Protein AF-A0A377BUB3-F1 (afdb_monomer)

Solvent-accessible surface area (backbone atoms only — not comparable to full-atom values): 7202 Å² total; per-residue (Å²): 133,78,86,79,81,84,72,63,59,46,79,40,74,62,45,78,81,56,62,57,68,58,43,30,50,52,40,53,54,50,35,52,52,47,53,54,48,36,71,77,32,63,95,71,45,91,69,90,75,74,59,42,28,33,33,33,38,94,88,34,51,88,64,92,54,71,56,58,81,22,50,31,78,44,70,50,53,63,57,51,62,62,56,51,64,73,20,72,93,42,67,78,65,41,53,63,57,53,50,52,50,52,60,57,51,55,89,70,69,79,81,72,75,74,79,81,126

Mean predicted aligned error: 6.38 Å

InterPro domains:
  IPR017853 Glycoside hydrolase superfamily [SSF51445] (7-110)

pLDDT: mean 86.75, std 15.55, range [34.84, 97.62]

Organism: Escherichia coli (NCBI:txid562)

Nearest PDB structures (foldseek):
  8im8-assembly4_D  TM=9.689E-01  e=1.908E-14  Escherichia coli K-12
  1i9c-assembly1_B  TM=3.147E-01  e=8.911E-01  Clostridium cochlearium
  5vhr-assembly1_E  TM=2.516E-01  e=7.936E+00  Homo sapiens

Foldseek 3Di:
DDDPDQALEDEAEQVVVDDLQVLLVVLVVSQVVNVVVCVVCVVPDPDPDTRAYEYEHPPDAQADDCNLVRRHPYYDHPVVVVQVVVCVVPVVSCPVVVVVSVVRCPPVDRPPPPPPD

Radius of gyration: 17.46 Å; Cα contacts (8 Å, |Δi|>4): 115; chains: 1; bounding box: 48×32×50 Å

Structure (mmCIF, N/CA/C/O backbone):
data_AF-A0A377BUB3-F1
#
_entry.id   AF-A0A377BUB3-F1
#
loop_
_atom_site.group_PDB
_atom_site.id
_atom_site.type_symbol
_atom_site.label_atom_id
_atom_site.label_alt_id
_atom_site.label_comp_id
_atom_site.label_asym_id
_atom_site.label_entity_id
_atom_site.label_seq_id
_atom_site.pdbx_PDB_ins_code
_atom_site.Cartn_x
_atom_site.Cartn_y
_atom_site.Cartn_z
_atom_site.occupancy
_atom_site.B_iso_or_equiv
_atom_site.auth_seq_id
_atom_site.auth_comp_id
_atom_site.auth_asym_id
_atom_site.auth_atom_id
_atom_site.pdbx_PDB_model_num
ATOM 1 N N . MET A 1 1 ? -31.848 1.317 7.749 1.00 39.38 1 MET A N 1
ATOM 2 C CA . MET A 1 1 ? -30.386 1.456 7.573 1.00 39.38 1 MET A CA 1
ATOM 3 C C . MET A 1 1 ? -29.920 0.270 6.747 1.00 39.38 1 MET A C 1
ATOM 5 O O . MET A 1 1 ? -30.187 -0.851 7.154 1.00 39.38 1 MET A O 1
ATOM 9 N N . GLY A 1 2 ? -29.372 0.508 5.553 1.00 44.53 2 GLY A N 1
ATOM 10 C CA . GLY A 1 2 ? -28.938 -0.560 4.643 1.00 44.53 2 GLY A CA 1
ATOM 11 C C . GLY A 1 2 ? -27.712 -1.324 5.163 1.00 44.53 2 GLY A C 1
ATOM 12 O O . GLY A 1 2 ? -27.109 -0.899 6.153 1.00 44.53 2 GLY A O 1
ATOM 13 N N . PRO A 1 3 ? -27.339 -2.444 4.520 1.00 51.50 3 PRO A N 1
ATOM 14 C CA . PRO A 1 3 ? -26.149 -3.198 4.893 1.00 51.50 3 PRO A CA 1
ATOM 15 C C . PRO A 1 3 ? -24.916 -2.294 4.774 1.00 51.50 3 PRO A C 1
ATOM 17 O O . PRO A 1 3 ? -24.588 -1.821 3.688 1.00 51.50 3 PRO A O 1
ATOM 20 N N . ARG A 1 4 ? -24.240 -2.024 5.898 1.00 61.41 4 ARG A N 1
ATOM 21 C CA . ARG A 1 4 ? -22.895 -1.440 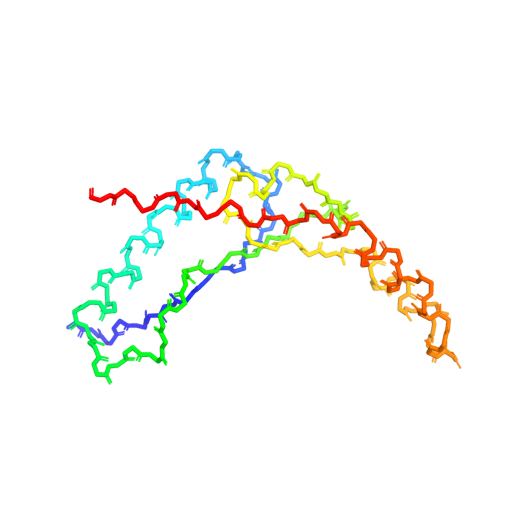5.865 1.00 61.41 4 ARG A CA 1
ATOM 22 C C . ARG A 1 4 ? -21.963 -2.505 5.310 1.00 61.41 4 ARG A C 1
ATOM 24 O O . ARG A 1 4 ? -21.720 -3.514 5.968 1.00 61.41 4 ARG A O 1
ATOM 31 N N . LEU A 1 5 ? -21.492 -2.281 4.091 1.00 61.00 5 LEU A N 1
ATOM 32 C CA . LEU A 1 5 ? -20.358 -3.006 3.545 1.00 61.00 5 LEU A CA 1
ATOM 33 C C . LEU A 1 5 ? -19.137 -2.610 4.378 1.00 61.00 5 LEU A C 1
ATOM 35 O O . LEU A 1 5 ? -18.865 -1.423 4.560 1.00 61.00 5 LEU A O 1
ATOM 39 N N . TRP A 1 6 ? -18.470 -3.604 4.949 1.00 74.88 6 TRP A N 1
ATOM 40 C CA . TRP A 1 6 ? -17.188 -3.425 5.611 1.00 74.88 6 TRP A CA 1
ATOM 41 C C . TRP A 1 6 ? -16.102 -3.509 4.539 1.00 74.88 6 TRP A C 1
ATOM 43 O O . TRP A 1 6 ? -16.210 -4.292 3.595 1.00 74.88 6 TRP A O 1
ATOM 53 N N . ILE A 1 7 ? -15.100 -2.648 4.655 1.00 89.69 7 ILE A N 1
ATOM 54 C CA . ILE A 1 7 ? -13.941 -2.617 3.769 1.00 89.69 7 ILE A CA 1
ATOM 55 C C . ILE A 1 7 ? -12.701 -2.893 4.615 1.00 89.69 7 ILE A C 1
ATOM 57 O O . ILE A 1 7 ? -12.567 -2.347 5.709 1.00 89.69 7 ILE A O 1
ATOM 61 N N . ASP A 1 8 ? -11.801 -3.730 4.111 1.00 92.25 8 ASP A N 1
ATOM 62 C CA . ASP A 1 8 ? -10.549 -4.071 4.803 1.00 92.25 8 ASP A CA 1
ATOM 63 C C . ASP A 1 8 ? -9.404 -3.134 4.467 1.00 92.25 8 ASP A C 1
ATOM 65 O O . ASP A 1 8 ? -8.323 -3.246 5.042 1.00 92.25 8 ASP A O 1
ATOM 69 N N . GLY A 1 9 ? -9.602 -2.248 3.496 1.00 95.50 9 GLY A N 1
ATOM 70 C CA . GLY A 1 9 ? -8.502 -1.459 3.004 1.00 95.50 9 GLY A CA 1
ATOM 71 C C . GLY A 1 9 ? -8.844 -0.399 1.981 1.00 95.50 9 GLY A C 1
ATOM 72 O O . GLY A 1 9 ? -9.952 -0.341 1.444 1.00 95.50 9 GLY A O 1
ATOM 73 N N . PHE A 1 10 ? -7.831 0.412 1.686 1.00 97.19 10 PHE A N 1
ATOM 74 C CA . PHE A 1 10 ? -7.857 1.411 0.627 1.00 97.19 10 PHE A CA 1
ATOM 75 C C . PHE A 1 10 ? -6.751 1.168 -0.394 1.00 97.19 10 PHE A C 1
ATOM 77 O O . PHE A 1 10 ? -5.590 0.954 -0.047 1.00 97.19 10 PHE A O 1
ATOM 84 N N . ARG A 1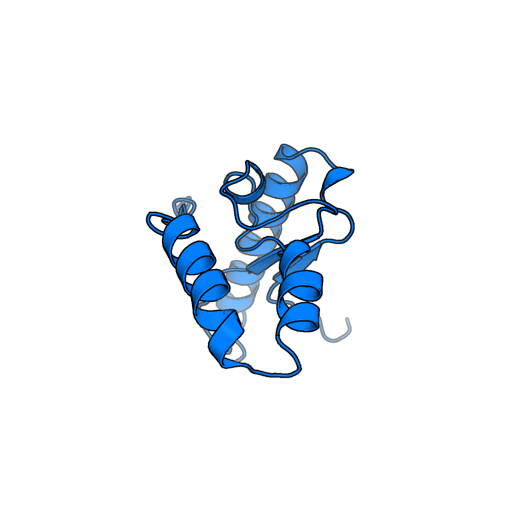 11 ? -7.114 1.307 -1.670 1.00 97.62 11 ARG A N 1
ATOM 85 C CA . ARG A 1 11 ? -6.182 1.707 -2.724 1.00 97.62 11 ARG A CA 1
ATOM 86 C C . ARG A 1 11 ? -6.332 3.211 -2.889 1.00 97.62 11 ARG A C 1
ATOM 88 O O . ARG A 1 11 ? -7.370 3.676 -3.353 1.00 97.62 11 ARG A O 1
ATOM 95 N N . VAL A 1 12 ? -5.314 3.959 -2.493 1.00 97.19 12 VAL A N 1
ATOM 96 C CA . VAL A 1 12 ? -5.299 5.418 -2.559 1.00 97.19 12 VAL A CA 1
ATOM 97 C C . VAL A 1 12 ? -4.834 5.848 -3.940 1.00 97.19 12 VAL A C 1
ATOM 99 O O . VAL A 1 12 ? -3.726 5.521 -4.369 1.00 97.19 12 VAL A O 1
ATOM 102 N N . ASP A 1 13 ? -5.711 6.565 -4.628 1.00 96.25 13 ASP A N 1
ATOM 103 C CA . ASP A 1 13 ? -5.403 7.227 -5.886 1.00 96.25 13 ASP A CA 1
ATOM 104 C C . ASP A 1 13 ? -4.469 8.416 -5.659 1.00 96.25 13 ASP A C 1
ATOM 106 O O . ASP A 1 13 ? -4.622 9.138 -4.674 1.00 96.25 13 ASP A O 1
ATOM 110 N N . THR A 1 14 ? -3.503 8.592 -6.564 1.00 93.31 14 THR A N 1
ATOM 111 C CA . THR A 1 14 ? -2.646 9.783 -6.643 1.00 93.31 14 THR A CA 1
ATOM 112 C C . THR A 1 14 ? -2.139 10.339 -5.292 1.00 93.31 14 THR A C 1
ATOM 114 O O . THR A 1 14 ? -2.126 11.547 -5.045 1.00 93.31 14 THR A O 1
ATOM 117 N N . ALA A 1 15 ? -1.613 9.455 -4.433 1.00 95.06 15 ALA A N 1
ATOM 118 C CA . ALA A 1 15 ? -1.199 9.715 -3.048 1.00 95.06 15 ALA A CA 1
ATOM 119 C C . ALA A 1 15 ? -0.241 10.911 -2.868 1.00 95.06 15 ALA A C 1
ATOM 121 O O . ALA A 1 15 ? -0.196 11.526 -1.804 1.00 95.06 15 ALA A O 1
ATOM 122 N N . LYS A 1 16 ? 0.503 11.268 -3.920 1.00 92.75 16 LYS A N 1
ATOM 123 C CA . LYS A 1 16 ? 1.440 12.401 -3.954 1.00 92.75 16 LYS A CA 1
ATOM 124 C C . LYS A 1 16 ? 0.799 13.787 -3.832 1.00 92.75 16 LYS A C 1
ATOM 126 O O . LYS A 1 16 ? 1.531 14.757 -3.660 1.00 92.75 16 LYS A O 1
ATOM 131 N N . HIS A 1 17 ? -0.521 13.901 -3.977 1.00 94.75 17 HIS A N 1
ATOM 132 C CA . HIS A 1 17 ? -1.237 15.183 -3.949 1.00 94.75 17 HIS A CA 1
ATOM 133 C C . HIS A 1 17 ? -1.852 15.534 -2.592 1.00 94.75 17 HIS A C 1
ATOM 135 O O . HIS A 1 17 ? -2.550 16.537 -2.485 1.00 94.75 17 HIS A O 1
ATOM 141 N N . VAL A 1 18 ? -1.587 14.730 -1.566 1.00 96.25 18 VAL A N 1
ATOM 142 C CA . VAL A 1 18 ? -2.063 14.953 -0.200 1.00 96.25 18 VAL A CA 1
ATOM 143 C C . VAL A 1 18 ? -0.891 14.769 0.753 1.00 96.25 18 VAL A C 1
ATOM 145 O O . VAL A 1 18 ? 0.012 13.961 0.521 1.00 96.25 18 VAL A O 1
ATOM 148 N N . GLU A 1 19 ? -0.896 15.538 1.830 1.00 96.06 19 GLU A N 1
ATOM 149 C CA . GLU A 1 19 ? 0.170 15.564 2.811 1.00 96.06 19 GLU A CA 1
ATOM 150 C C . GLU A 1 19 ? 0.247 14.252 3.603 1.00 96.06 19 GLU A C 1
ATOM 152 O O . GLU A 1 19 ? -0.755 13.677 4.029 1.00 96.06 19 GLU A O 1
ATOM 157 N N . LEU A 1 20 ? 1.475 13.807 3.876 1.00 95.88 20 LEU A N 1
ATOM 158 C CA . LEU A 1 20 ? 1.747 12.566 4.604 1.00 95.88 20 LEU A CA 1
ATOM 159 C C . LEU A 1 20 ? 1.004 12.443 5.956 1.00 95.88 20 LEU A C 1
ATOM 161 O O . LEU A 1 20 ? 0.471 11.367 6.231 1.00 95.88 20 LEU A O 1
ATOM 165 N N . PRO A 1 21 ? 0.880 13.494 6.797 1.00 96.81 21 PRO A N 1
ATOM 166 C CA . PRO A 1 21 ? 0.115 13.395 8.042 1.00 96.81 21 PRO A CA 1
ATOM 167 C C . PRO A 1 21 ? -1.369 13.064 7.838 1.00 96.81 21 PRO A C 1
ATOM 169 O O . PRO A 1 21 ? -1.950 12.358 8.661 1.00 96.81 21 PRO A O 1
ATOM 172 N N . ALA A 1 22 ? -1.979 13.519 6.739 1.00 97.56 22 ALA A N 1
ATOM 173 C CA . ALA A 1 22 ? -3.372 13.202 6.438 1.00 97.56 22 ALA A CA 1
ATOM 174 C C . ALA A 1 22 ? -3.540 11.709 6.107 1.00 97.56 22 ALA A C 1
ATOM 176 O O . ALA A 1 22 ? -4.506 11.082 6.544 1.00 97.56 22 ALA A O 1
ATOM 177 N N . TRP A 1 23 ? -2.560 11.100 5.430 1.00 97.50 23 TRP A N 1
ATOM 178 C CA . TRP A 1 23 ? -2.540 9.651 5.210 1.00 97.50 23 TRP A CA 1
ATOM 179 C C . TRP A 1 23 ? -2.377 8.849 6.498 1.00 97.50 23 TRP A C 1
ATOM 181 O O . TRP A 1 23 ? -3.082 7.856 6.698 1.00 97.50 23 TRP A O 1
ATOM 191 N N . GLN A 1 24 ? -1.529 9.318 7.415 1.00 97.00 24 GLN A N 1
ATOM 192 C CA . GLN A 1 24 ? -1.403 8.698 8.729 1.00 97.00 24 GLN A CA 1
ATOM 193 C C . GLN A 1 24 ? -2.728 8.763 9.500 1.00 97.00 24 GLN A C 1
ATOM 195 O O . GLN A 1 24 ? -3.136 7.767 10.100 1.00 97.00 24 GLN A O 1
ATOM 200 N N . GLN A 1 25 ? -3.421 9.905 9.457 1.00 97.56 25 GLN A N 1
ATOM 201 C CA . GLN A 1 25 ? -4.730 10.061 10.088 1.00 97.56 25 GLN A CA 1
ATOM 202 C C . GLN A 1 25 ? -5.765 9.107 9.476 1.00 97.56 25 GLN A C 1
ATOM 204 O O . GLN A 1 25 ? -6.446 8.400 10.217 1.00 97.56 25 GLN A O 1
ATOM 209 N N . LEU A 1 26 ? -5.835 9.016 8.143 1.00 97.00 26 LEU A N 1
ATOM 210 C CA . LEU A 1 26 ? -6.744 8.096 7.451 1.00 97.00 26 LEU A CA 1
ATOM 211 C C . LEU A 1 26 ? -6.531 6.644 7.897 1.00 97.00 26 LEU A C 1
ATOM 213 O O . LEU A 1 26 ? -7.493 5.949 8.228 1.00 97.00 26 LEU A O 1
ATOM 217 N N . LYS A 1 27 ? -5.274 6.190 7.946 1.00 96.88 27 LYS A N 1
ATOM 218 C CA . LYS A 1 27 ? -4.925 4.840 8.403 1.00 96.88 27 LYS A CA 1
ATOM 219 C C . LYS A 1 27 ? -5.350 4.602 9.851 1.00 96.88 27 LYS A C 1
ATOM 221 O O . LYS A 1 27 ? -5.886 3.532 10.147 1.00 96.88 27 LYS A O 1
ATOM 226 N N . THR A 1 28 ? -5.111 5.564 10.743 1.00 96.75 28 THR A N 1
ATOM 227 C CA . THR A 1 28 ? -5.479 5.467 12.163 1.00 96.75 28 THR A CA 1
ATOM 228 C C . THR A 1 28 ? -6.987 5.284 12.331 1.00 96.75 28 THR A C 1
ATOM 230 O O . THR A 1 28 ? -7.414 4.310 12.955 1.00 96.75 28 THR A O 1
ATOM 233 N N . GLU A 1 29 ? -7.791 6.158 11.721 1.00 96.88 29 GLU A N 1
ATOM 234 C CA . GLU A 1 29 ? -9.253 6.126 11.854 1.00 96.88 29 GLU A CA 1
ATOM 235 C C . GLU A 1 29 ? -9.863 4.877 11.204 1.00 96.88 29 GLU A C 1
ATOM 237 O O . GLU A 1 29 ? -10.702 4.201 11.801 1.00 96.88 29 GLU A O 1
ATOM 242 N N . ALA A 1 30 ? -9.391 4.498 10.011 1.00 95.88 30 ALA A N 1
ATOM 243 C CA . ALA A 1 30 ? -9.873 3.302 9.323 1.00 95.88 30 ALA A CA 1
ATOM 244 C C . ALA A 1 30 ? -9.538 2.012 10.094 1.00 95.88 30 ALA A C 1
ATOM 246 O O . ALA A 1 30 ? -10.367 1.105 10.199 1.00 95.88 30 ALA A O 1
ATOM 247 N N . SER A 1 31 ? -8.349 1.952 10.704 1.00 95.50 31 SER A N 1
ATOM 248 C CA . SER A 1 31 ? -7.948 0.825 11.553 1.00 95.50 31 SER A CA 1
ATOM 249 C C . SER A 1 31 ? -8.803 0.731 12.816 1.00 95.50 31 SER A C 1
ATOM 251 O O . SER A 1 31 ? -9.202 -0.366 13.208 1.00 95.50 31 SER A O 1
ATOM 253 N N . ALA A 1 32 ? -9.104 1.866 13.455 1.00 94.81 32 ALA A N 1
ATOM 254 C CA . ALA A 1 32 ? -9.977 1.904 14.623 1.00 94.81 32 ALA A CA 1
ATOM 255 C C . ALA A 1 32 ? -11.394 1.420 14.281 1.00 94.81 32 ALA A C 1
ATOM 257 O O . ALA A 1 32 ? -11.913 0.534 14.963 1.00 94.81 32 ALA A O 1
ATOM 258 N N . ALA A 1 33 ? -11.962 1.913 13.177 1.00 93.81 33 ALA A N 1
ATOM 259 C CA . ALA A 1 33 ? -13.287 1.522 12.711 1.00 93.81 33 ALA A CA 1
ATOM 260 C C . ALA A 1 33 ? -13.380 0.024 12.369 1.00 93.81 33 ALA A C 1
ATOM 262 O O . ALA A 1 33 ? -14.347 -0.634 12.757 1.00 93.81 33 ALA A O 1
ATOM 263 N N . LEU A 1 34 ? -12.370 -0.546 11.692 1.00 93.56 34 LEU A N 1
ATOM 264 C CA . LEU A 1 34 ? -12.348 -1.981 11.384 1.00 93.56 34 LEU A CA 1
ATOM 265 C C . LEU A 1 34 ? -12.305 -2.830 12.660 1.00 93.56 34 LEU A C 1
ATOM 267 O O . LEU A 1 34 ? -13.058 -3.796 12.774 1.00 93.56 34 LEU A O 1
ATOM 271 N N . ARG A 1 35 ? -11.469 -2.460 13.640 1.00 92.94 35 ARG A N 1
ATOM 272 C CA . ARG A 1 35 ? -11.398 -3.171 14.930 1.00 92.94 35 ARG A CA 1
ATOM 273 C C . ARG A 1 35 ? -12.723 -3.121 15.682 1.00 92.94 35 ARG A C 1
ATOM 275 O O . ARG A 1 35 ? -13.172 -4.148 16.187 1.00 92.94 35 ARG A O 1
ATOM 282 N N . GLU A 1 36 ? -13.358 -1.952 15.749 1.00 93.44 36 GLU A N 1
ATOM 283 C CA . GLU A 1 36 ? -14.662 -1.801 16.399 1.00 93.44 36 GLU A CA 1
ATOM 284 C C . GLU A 1 36 ? -15.723 -2.667 15.711 1.00 93.44 36 GLU A C 1
ATOM 286 O O . GLU A 1 36 ? -16.466 -3.397 16.372 1.00 93.44 36 GLU A O 1
ATOM 291 N N . TRP A 1 37 ? -15.742 -2.656 14.376 1.00 92.69 37 TRP A N 1
ATOM 292 C CA . TRP A 1 37 ? -16.669 -3.472 13.606 1.00 92.69 37 TRP A CA 1
ATOM 293 C C . TRP A 1 37 ? -16.445 -4.971 13.834 1.00 92.69 37 TRP A C 1
ATOM 295 O O . TRP A 1 37 ? -17.416 -5.679 14.105 1.00 92.69 37 TRP A O 1
ATOM 305 N N . LYS A 1 38 ? -15.193 -5.451 13.793 1.00 92.38 38 LYS A N 1
ATOM 306 C CA . LYS A 1 38 ? -14.857 -6.863 14.052 1.00 92.38 38 LYS A CA 1
ATOM 307 C C . LYS A 1 38 ? -15.263 -7.279 15.469 1.00 92.38 38 LYS A C 1
ATOM 309 O O . LYS A 1 38 ? -15.897 -8.316 15.639 1.00 92.38 38 LYS A O 1
ATOM 314 N N . LYS A 1 39 ? -15.012 -6.429 16.473 1.00 92.88 39 LYS A N 1
ATOM 315 C CA . LYS A 1 39 ? -15.430 -6.658 17.868 1.00 92.88 39 LYS A CA 1
ATOM 316 C C . LYS A 1 39 ? -16.951 -6.773 18.016 1.00 92.88 39 LYS A C 1
ATOM 318 O O . LYS A 1 39 ? -17.426 -7.597 18.791 1.00 92.88 39 LYS A O 1
ATOM 323 N N . ALA A 1 40 ? -17.712 -5.956 17.290 1.00 93.00 40 ALA A N 1
ATOM 324 C CA . ALA A 1 40 ? -19.175 -5.975 17.323 1.00 93.00 40 ALA A CA 1
ATOM 325 C C . ALA A 1 40 ? -19.800 -7.080 16.448 1.00 93.00 40 ALA A C 1
ATOM 327 O O . ALA A 1 40 ? -20.991 -7.359 16.578 1.00 93.00 40 ALA A O 1
ATOM 328 N N . ASN A 1 41 ? -19.027 -7.693 15.546 1.00 91.56 41 ASN A N 1
ATOM 329 C CA . ASN A 1 41 ? -19.503 -8.692 14.589 1.00 91.56 41 ASN A CA 1
ATOM 330 C C . ASN A 1 41 ? -18.570 -9.920 14.540 1.00 91.56 41 ASN A C 1
ATOM 332 O O . ASN A 1 41 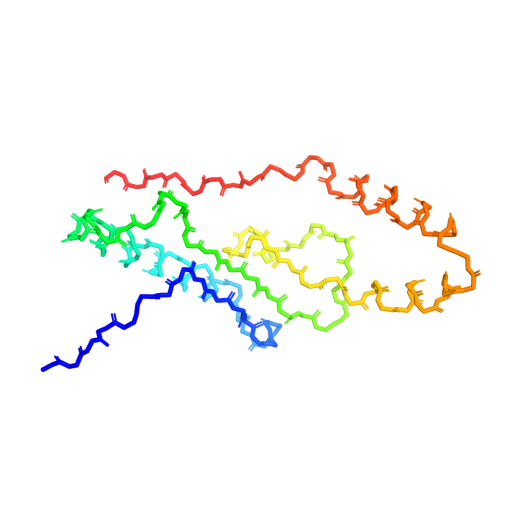? -18.092 -10.259 13.454 1.00 91.56 41 ASN A O 1
ATOM 336 N N . PRO A 1 42 ? -18.317 -10.610 15.670 1.00 91.94 42 PRO A N 1
ATOM 337 C CA . PRO A 1 42 ? -17.350 -11.709 15.718 1.00 91.94 42 PRO A CA 1
ATOM 338 C C . PRO A 1 42 ? -17.695 -12.837 14.737 1.00 91.94 42 PRO A C 1
ATOM 340 O O . PRO A 1 42 ? -16.814 -13.331 14.044 1.00 91.94 42 PRO A O 1
ATOM 343 N N . ASP A 1 43 ? -18.982 -13.159 14.576 1.00 92.75 43 ASP A N 1
ATOM 344 C CA . ASP A 1 43 ? -19.443 -14.217 13.662 1.00 92.75 43 ASP A CA 1
ATOM 345 C C . ASP A 1 43 ? -19.355 -13.833 12.173 1.00 92.75 43 ASP A C 1
ATOM 347 O O . ASP A 1 43 ? -19.593 -14.663 11.297 1.00 92.75 43 ASP A O 1
ATOM 351 N N . LYS A 1 44 ? -19.067 -12.560 11.865 1.00 89.88 44 LYS A N 1
ATOM 352 C CA . LYS A 1 44 ? -18.929 -12.049 10.489 1.00 89.88 44 LYS A CA 1
ATOM 353 C C . LYS A 1 44 ? -17.502 -11.640 10.146 1.00 89.88 44 LYS A C 1
ATOM 355 O O . LYS A 1 44 ? -17.220 -11.392 8.975 1.00 89.88 44 LYS A O 1
ATOM 360 N N . ALA A 1 45 ? -16.625 -11.519 11.138 1.00 88.00 45 ALA A N 1
ATOM 361 C CA . ALA A 1 45 ? -15.224 -11.222 10.908 1.00 88.00 45 ALA A CA 1
ATOM 362 C C . ALA A 1 45 ? -14.558 -12.443 10.256 1.00 88.00 45 ALA A C 1
ATOM 364 O O . ALA A 1 45 ? -14.535 -13.526 10.835 1.00 88.00 45 ALA A O 1
ATOM 365 N N . LEU A 1 46 ? -14.032 -12.276 9.039 1.00 86.94 46 LEU A N 1
ATOM 366 C CA . LEU A 1 46 ? -13.364 -13.369 8.322 1.00 86.94 46 LEU A CA 1
ATOM 367 C C . LEU A 1 46 ? -11.957 -13.658 8.867 1.00 86.94 46 LEU A C 1
ATOM 369 O O . LEU A 1 46 ? -11.472 -14.781 8.757 1.00 86.94 46 LEU A O 1
ATOM 373 N N . ASP A 1 47 ? -11.295 -12.643 9.423 1.00 90.50 47 ASP A N 1
ATOM 374 C CA . ASP A 1 47 ? -9.956 -12.730 10.000 1.00 90.50 47 ASP A CA 1
ATOM 375 C C . ASP A 1 47 ? -9.703 -11.607 11.024 1.00 90.50 47 ASP A C 1
ATOM 377 O O . ASP A 1 47 ? -10.531 -10.711 11.210 1.00 90.50 47 ASP A O 1
ATOM 381 N N . ASP A 1 48 ? -8.523 -11.620 11.648 1.00 90.12 48 ASP A N 1
ATOM 382 C CA . ASP A 1 48 ? -8.027 -10.565 12.546 1.00 90.12 48 ASP A CA 1
ATOM 383 C C . ASP A 1 48 ? -6.927 -9.705 11.893 1.00 90.12 48 ASP A C 1
ATOM 385 O O . ASP A 1 48 ? -6.037 -9.165 12.548 1.00 90.12 48 ASP A O 1
ATOM 389 N N . LYS A 1 49 ? -6.931 -9.592 10.558 1.00 92.75 49 LYS A N 1
ATOM 390 C CA . LYS A 1 49 ? -5.942 -8.757 9.870 1.00 92.75 49 LYS A CA 1
ATOM 391 C C . LYS A 1 49 ? -6.216 -7.270 10.122 1.00 92.75 49 LYS A C 1
ATOM 393 O O . LYS A 1 49 ? -7.385 -6.871 10.223 1.00 92.75 49 LYS A O 1
ATOM 398 N N . PRO A 1 50 ? -5.159 -6.441 10.200 1.00 93.38 50 PRO A N 1
ATOM 399 C CA . PRO A 1 50 ? -5.305 -4.995 10.297 1.00 93.38 50 PRO A CA 1
ATOM 400 C C . PRO A 1 50 ? -5.836 -4.412 8.984 1.00 93.38 50 PRO A C 1
ATOM 402 O O . PRO A 1 50 ? -5.707 -5.024 7.923 1.00 93.38 50 PRO A O 1
ATOM 405 N N . PHE A 1 51 ? -6.376 -3.194 9.057 1.00 95.25 51 PHE A N 1
ATOM 406 C CA . PHE A 1 51 ? -6.781 -2.443 7.871 1.00 95.25 51 PHE A CA 1
ATOM 407 C C . PHE A 1 51 ? -5.570 -2.249 6.955 1.00 95.25 51 PHE A C 1
ATOM 409 O O . PHE A 1 51 ? -4.509 -1.873 7.447 1.00 95.25 51 PHE A O 1
ATOM 416 N N . TRP A 1 52 ? -5.698 -2.486 5.654 1.00 95.88 52 TRP A N 1
ATOM 417 C CA . TRP A 1 52 ? -4.590 -2.450 4.698 1.00 95.88 52 TRP A CA 1
ATOM 418 C C . TRP A 1 52 ? -4.689 -1.2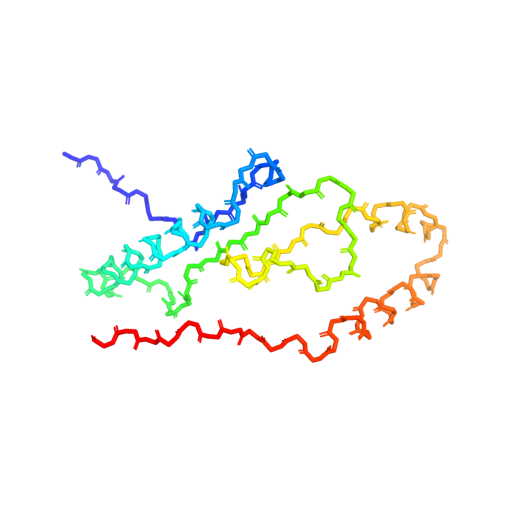43 3.764 1.00 95.88 52 TRP A C 1
ATOM 420 O O . TRP A 1 52 ? -5.755 -0.914 3.259 1.00 95.88 52 TRP A O 1
ATOM 430 N N . MET A 1 53 ? -3.583 -0.560 3.505 1.00 96.81 53 MET A N 1
ATOM 431 C CA . MET A 1 53 ? -3.557 0.610 2.641 1.00 96.81 53 MET A CA 1
ATOM 432 C C . MET A 1 53 ? -2.410 0.519 1.646 1.00 96.81 53 MET A C 1
ATOM 434 O O . MET A 1 53 ? -1.244 0.408 2.026 1.00 96.81 53 MET A O 1
ATOM 438 N N . THR A 1 54 ? -2.749 0.625 0.363 1.00 96.62 54 THR A N 1
ATOM 439 C CA . THR A 1 54 ? -1.774 0.777 -0.715 1.00 96.62 54 THR A CA 1
ATOM 440 C C . THR A 1 54 ? -1.951 2.085 -1.455 1.00 96.62 54 THR A C 1
ATOM 442 O O . THR A 1 54 ? -3.074 2.556 -1.619 1.00 96.62 54 THR A O 1
ATOM 445 N N . GLY A 1 55 ? -0.842 2.684 -1.880 1.00 95.56 55 GLY A N 1
ATOM 446 C CA . GLY A 1 55 ? -0.837 3.984 -2.532 1.00 95.56 55 GLY A CA 1
ATOM 447 C C . GLY A 1 55 ? -0.303 3.946 -3.952 1.00 95.56 55 GLY A C 1
ATOM 448 O O . GLY A 1 55 ? 0.630 3.212 -4.287 1.00 95.56 55 GLY A O 1
ATOM 449 N N . GLU A 1 56 ? -0.880 4.810 -4.774 1.00 94.94 56 GLU A N 1
ATOM 450 C CA . GLU A 1 56 ? -0.375 5.162 -6.087 1.00 94.94 56 GLU A CA 1
ATOM 451 C C . GLU A 1 56 ? 0.395 6.487 -6.021 1.00 94.94 56 GLU A C 1
ATOM 453 O O . GLU A 1 56 ? -0.192 7.547 -5.824 1.00 94.94 56 GLU A O 1
ATOM 458 N N . ALA A 1 57 ? 1.708 6.458 -6.234 1.00 93.00 57 ALA A N 1
ATOM 459 C CA . ALA A 1 57 ? 2.498 7.665 -6.452 1.00 93.00 57 ALA A CA 1
ATOM 460 C C . ALA A 1 57 ? 3.286 7.502 -7.752 1.00 93.00 57 ALA A C 1
ATOM 462 O O . ALA A 1 57 ? 4.244 6.740 -7.810 1.00 93.00 57 ALA A O 1
ATOM 463 N N . TRP A 1 58 ? 2.862 8.182 -8.819 1.00 88.12 58 TRP A N 1
ATOM 464 C CA . TRP A 1 58 ? 3.528 8.057 -10.118 1.00 88.12 58 TRP A CA 1
ATOM 465 C C . TRP A 1 58 ? 5.015 8.432 -10.026 1.00 88.12 58 TRP A C 1
ATOM 467 O O . TRP A 1 58 ? 5.344 9.496 -9.49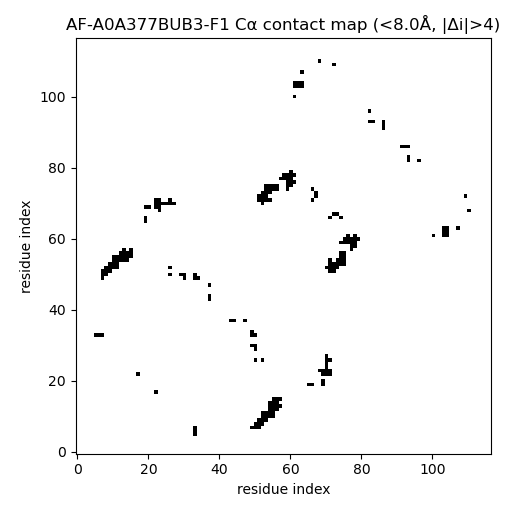4 1.00 88.12 58 TRP A O 1
ATOM 477 N N . GLY A 1 59 ? 5.887 7.566 -10.551 1.00 83.81 59 GLY A N 1
ATOM 478 C CA . GLY A 1 59 ? 7.346 7.666 -10.410 1.00 83.81 59 GLY A CA 1
ATOM 479 C C . GLY A 1 59 ? 7.909 7.005 -9.144 1.00 83.81 59 GLY A C 1
ATOM 480 O O . GLY A 1 59 ? 9.105 7.104 -8.886 1.00 83.81 59 GLY A O 1
ATOM 481 N N . HIS A 1 60 ? 7.069 6.343 -8.342 1.00 88.06 60 HIS A N 1
ATOM 482 C CA . HIS A 1 60 ? 7.511 5.526 -7.214 1.00 88.06 60 HIS A CA 1
ATOM 483 C C . HIS A 1 60 ? 7.941 4.133 -7.699 1.00 88.06 60 HIS A C 1
ATOM 485 O O . HIS A 1 60 ? 7.155 3.397 -8.303 1.00 88.06 60 HIS A O 1
ATOM 491 N N . GLY A 1 61 ? 9.211 3.808 -7.463 1.00 84.25 61 GLY A N 1
ATOM 492 C CA . GLY A 1 61 ? 9.800 2.495 -7.724 1.00 84.25 61 GLY A CA 1
ATOM 493 C C . GLY A 1 61 ? 9.955 1.674 -6.443 1.00 84.25 61 GLY A C 1
ATOM 494 O O . GLY A 1 61 ? 9.416 2.002 -5.386 1.00 84.25 61 GLY A O 1
ATOM 495 N N . VAL A 1 62 ? 10.756 0.609 -6.482 1.00 86.56 62 VAL A N 1
ATOM 496 C CA . VAL A 1 62 ? 11.049 -0.159 -5.257 1.00 86.56 62 VAL A CA 1
ATOM 497 C C . VAL A 1 62 ? 12.024 0.605 -4.370 1.00 86.56 62 VAL A C 1
ATOM 499 O O . VAL A 1 62 ? 13.226 0.625 -4.633 1.00 86.56 62 VAL A O 1
ATOM 502 N N . MET A 1 63 ? 11.505 1.234 -3.317 1.00 85.69 63 MET A N 1
ATOM 503 C CA . MET A 1 63 ? 12.286 1.951 -2.308 1.00 85.69 63 MET A CA 1
ATOM 504 C C . MET A 1 63 ? 11.504 2.128 -1.004 1.00 85.69 63 MET A C 1
ATOM 506 O O . MET A 1 63 ? 10.272 2.146 -1.004 1.00 85.69 63 MET A O 1
ATOM 510 N N . GLN A 1 64 ? 12.220 2.337 0.104 1.00 80.38 64 GLN A N 1
ATOM 511 C CA . GLN A 1 64 ? 11.621 2.827 1.343 1.00 80.38 64 GLN A CA 1
ATOM 512 C C . GLN A 1 64 ? 11.385 4.339 1.222 1.00 80.38 64 GLN A C 1
ATOM 514 O O . GLN A 1 64 ? 12.328 5.123 1.159 1.00 80.38 64 GLN A O 1
ATOM 519 N N . SER A 1 65 ? 10.123 4.747 1.168 1.00 88.31 65 SER A N 1
ATOM 520 C CA . SER A 1 65 ? 9.702 6.154 1.163 1.00 88.31 65 SER A CA 1
ATOM 521 C C . SER A 1 65 ? 8.933 6.513 2.429 1.00 88.31 65 SER A C 1
ATOM 523 O O . SER A 1 65 ? 8.381 5.634 3.091 1.00 88.31 65 SER A O 1
ATOM 525 N N . ASP A 1 66 ? 8.772 7.804 2.705 1.00 91.31 66 ASP A N 1
ATOM 526 C CA . ASP A 1 66 ? 8.034 8.245 3.890 1.00 91.31 66 ASP A CA 1
ATOM 527 C C . ASP A 1 66 ? 6.560 7.814 3.910 1.00 91.31 66 ASP A C 1
ATOM 529 O O . ASP A 1 66 ? 6.001 7.714 4.997 1.00 91.31 66 ASP A O 1
ATOM 533 N N . TYR A 1 67 ? 5.944 7.450 2.776 1.00 93.56 67 TYR A N 1
ATOM 534 C CA . TYR A 1 67 ? 4.596 6.854 2.747 1.00 93.56 67 TYR A CA 1
ATOM 535 C C . TYR A 1 67 ? 4.423 5.698 3.743 1.00 93.56 67 TYR A C 1
ATOM 537 O O . TYR A 1 67 ? 3.405 5.608 4.425 1.00 93.56 67 TYR A O 1
ATOM 545 N N . TYR A 1 68 ? 5.444 4.857 3.896 1.00 90.06 68 TYR A N 1
ATOM 546 C CA . TYR A 1 68 ? 5.390 3.694 4.782 1.00 90.06 68 TYR A CA 1
ATOM 547 C C . TYR A 1 68 ? 5.468 4.041 6.269 1.00 90.06 68 TYR A C 1
ATOM 549 O O . TYR A 1 68 ? 5.054 3.262 7.120 1.00 90.06 68 TYR A O 1
ATOM 557 N N . ARG A 1 69 ? 5.976 5.235 6.588 1.00 90.88 69 ARG A N 1
ATOM 558 C CA . ARG A 1 69 ? 5.950 5.804 7.941 1.00 90.88 69 ARG A CA 1
ATOM 559 C C . ARG A 1 69 ? 4.654 6.568 8.223 1.00 90.88 69 ARG A C 1
ATOM 561 O O . ARG A 1 69 ? 4.464 7.021 9.342 1.00 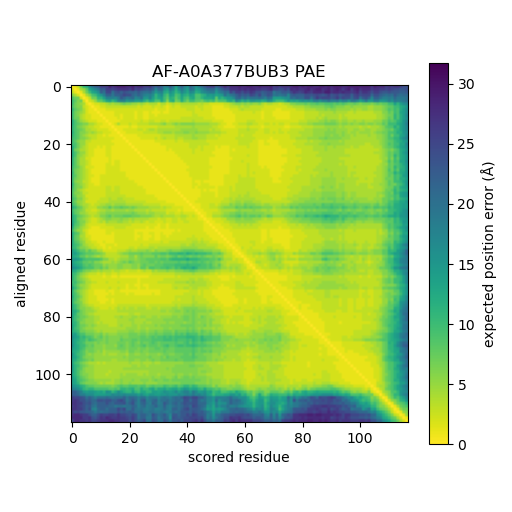90.88 69 ARG A O 1
ATOM 568 N N . HIS A 1 70 ? 3.796 6.710 7.212 1.00 94.19 70 HIS A N 1
ATOM 569 C CA . HIS A 1 70 ? 2.570 7.506 7.241 1.00 94.19 70 HIS A CA 1
ATOM 570 C C . HIS A 1 70 ? 1.347 6.686 6.808 1.00 94.19 70 HIS A C 1
ATOM 572 O O . HIS A 1 70 ? 0.444 7.168 6.126 1.00 94.19 70 HIS A O 1
ATOM 578 N N . GLY A 1 71 ? 1.333 5.416 7.213 1.00 92.69 71 GLY A N 1
ATOM 579 C CA . GLY A 1 71 ? 0.156 4.556 7.179 1.00 92.69 71 GLY A CA 1
ATOM 580 C C . GLY A 1 71 ? 0.032 3.608 5.987 1.00 92.69 71 GLY A C 1
ATOM 581 O O . GLY A 1 71 ? -0.801 2.704 6.050 1.00 92.69 71 GLY A O 1
ATOM 582 N N . PHE A 1 72 ? 0.836 3.759 4.931 1.00 94.88 72 PHE A N 1
ATOM 583 C CA . PHE A 1 72 ? 0.812 2.828 3.800 1.00 94.88 72 PHE A CA 1
ATOM 584 C C . PHE A 1 72 ? 1.549 1.527 4.123 1.00 94.88 72 PHE A C 1
ATOM 586 O O . PHE A 1 72 ? 2.689 1.545 4.578 1.00 94.88 72 PHE A O 1
ATOM 593 N N . ASP A 1 73 ? 0.925 0.389 3.824 1.00 93.12 73 ASP A N 1
ATOM 594 C CA . ASP A 1 73 ? 1.546 -0.935 3.935 1.00 93.12 73 ASP A CA 1
ATOM 595 C C . ASP A 1 73 ? 2.266 -1.340 2.641 1.00 93.12 73 ASP A C 1
ATOM 597 O O . ASP A 1 73 ? 3.149 -2.195 2.658 1.00 93.12 73 ASP A O 1
ATOM 601 N N . ALA A 1 74 ? 1.880 -0.741 1.512 1.00 92.44 74 ALA A N 1
ATOM 602 C CA . ALA A 1 74 ? 2.448 -1.007 0.195 1.00 92.44 74 ALA A CA 1
ATOM 603 C C . ALA A 1 74 ? 2.374 0.235 -0.702 1.00 92.44 74 ALA A C 1
ATOM 605 O O . ALA A 1 74 ? 1.374 0.950 -0.698 1.00 92.44 74 ALA A O 1
ATOM 606 N N . MET A 1 75 ? 3.373 0.439 -1.555 1.00 93.81 75 MET A N 1
ATOM 607 C CA . MET A 1 75 ? 3.290 1.385 -2.670 1.00 93.81 75 MET A CA 1
ATOM 608 C C . MET A 1 75 ? 3.396 0.636 -3.995 1.0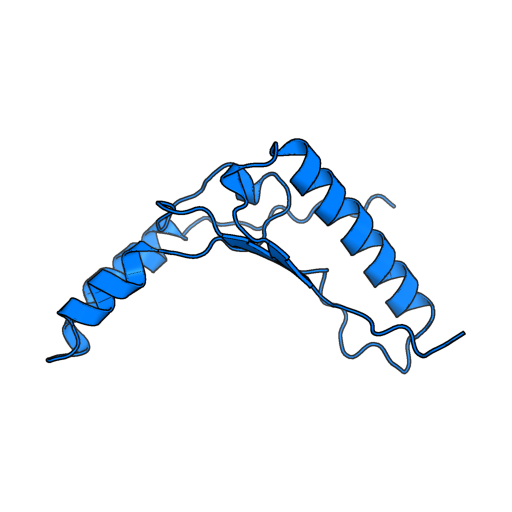0 93.81 75 MET A C 1
ATOM 610 O O . MET A 1 75 ? 4.119 -0.356 -4.102 1.00 93.81 75 MET A O 1
ATOM 614 N N . ILE A 1 76 ? 2.655 1.099 -5.001 1.00 94.25 76 ILE A N 1
ATOM 615 C CA . ILE A 1 76 ? 2.695 0.522 -6.347 1.00 94.25 76 ILE A CA 1
ATOM 616 C C . ILE A 1 76 ? 4.073 0.781 -6.969 1.00 94.25 76 ILE A C 1
ATOM 618 O O . ILE A 1 76 ? 4.488 1.929 -7.093 1.00 94.25 76 ILE A O 1
ATOM 622 N N . ASN A 1 77 ? 4.747 -0.289 -7.404 1.00 92.69 77 ASN A N 1
ATOM 623 C CA . ASN A 1 77 ? 5.995 -0.210 -8.161 1.00 92.69 77 ASN A CA 1
ATOM 624 C C . ASN A 1 77 ? 5.702 0.047 -9.647 1.00 92.69 77 ASN A C 1
ATOM 626 O O . ASN A 1 77 ? 5.388 -0.886 -10.392 1.00 92.69 77 ASN A O 1
ATOM 630 N N . PHE A 1 78 ? 5.825 1.299 -10.082 1.00 91.00 78 PHE A N 1
ATOM 631 C CA . PHE A 1 78 ? 5.553 1.674 -11.471 1.00 91.00 78 PHE A CA 1
ATOM 632 C C . PHE A 1 78 ? 6.636 1.245 -12.464 1.00 91.00 78 PHE A C 1
ATOM 634 O O . PHE A 1 78 ? 6.335 1.127 -13.654 1.00 91.00 78 PHE A O 1
ATOM 641 N N . ASP A 1 79 ? 7.849 0.951 -11.992 1.00 90.00 79 ASP A N 1
ATOM 642 C CA . ASP A 1 79 ? 8.956 0.501 -12.843 1.00 90.00 79 ASP A CA 1
ATOM 643 C C . ASP A 1 79 ? 8.722 -0.923 -13.372 1.00 90.00 79 ASP A C 1
ATOM 645 O O . ASP A 1 79 ? 9.234 -1.305 -14.428 1.00 90.00 79 ASP A O 1
ATOM 649 N N . TYR A 1 80 ? 7.923 -1.721 -12.649 1.00 92.12 80 TYR A N 1
ATOM 650 C CA . TYR A 1 80 ? 7.755 -3.147 -12.929 1.00 92.12 80 TYR A CA 1
ATOM 651 C C . TYR A 1 80 ? 7.171 -3.420 -14.314 1.00 92.12 80 TYR A C 1
ATOM 653 O O . TYR A 1 80 ? 7.565 -4.380 -14.965 1.00 92.12 80 TYR A O 1
ATOM 661 N N . GLN A 1 81 ? 6.250 -2.578 -14.788 1.00 91.56 81 GLN A N 1
ATOM 662 C CA . GLN A 1 81 ? 5.594 -2.787 -16.081 1.00 91.56 81 GLN A CA 1
ATOM 663 C C . GLN A 1 81 ? 6.589 -2.742 -17.250 1.00 91.56 81 GLN A C 1
ATOM 665 O O . GLN A 1 81 ? 6.505 -3.564 -18.157 1.00 91.56 81 GLN A O 1
ATOM 670 N N . GLU A 1 82 ? 7.563 -1.825 -17.214 1.00 91.88 82 GLU A N 1
ATOM 671 C CA . GLU A 1 82 ? 8.575 -1.704 -18.265 1.00 91.88 82 GLU A CA 1
ATOM 672 C C . GLU A 1 82 ? 9.598 -2.842 -18.162 1.00 91.88 82 GLU A C 1
ATOM 674 O O . GLU A 1 82 ? 10.022 -3.395 -19.176 1.00 91.88 82 GLU A O 1
ATOM 679 N N . GLN A 1 83 ? 9.963 -3.230 -16.937 1.00 93.06 83 GLN A N 1
ATOM 680 C CA . GLN A 1 83 ? 10.850 -4.368 -16.680 1.00 93.06 83 GLN A CA 1
ATOM 681 C C . GLN A 1 83 ? 10.227 -5.678 -17.184 1.00 93.06 83 GLN A C 1
ATOM 683 O O . GLN A 1 83 ? 10.871 -6.421 -17.919 1.00 93.06 83 GLN A O 1
ATOM 688 N N . ALA A 1 84 ? 8.950 -5.910 -16.873 1.00 93.56 84 ALA A N 1
ATOM 689 C CA . ALA A 1 84 ? 8.200 -7.070 -17.335 1.00 93.56 84 ALA A CA 1
ATOM 690 C C . ALA A 1 84 ? 8.022 -7.067 -18.859 1.00 93.56 84 ALA A C 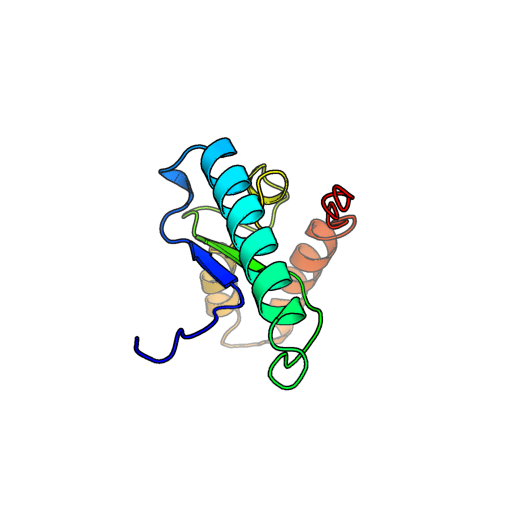1
ATOM 692 O O . ALA A 1 84 ? 8.194 -8.106 -19.490 1.00 93.56 84 ALA A O 1
ATOM 693 N N . ALA A 1 85 ? 7.748 -5.904 -19.464 1.00 94.75 85 ALA A N 1
ATOM 694 C CA . ALA A 1 85 ? 7.637 -5.773 -20.916 1.00 94.75 85 ALA A CA 1
ATOM 695 C C . ALA A 1 85 ? 8.936 -6.162 -21.645 1.00 94.75 85 ALA A C 1
ATOM 697 O O . ALA A 1 85 ? 8.875 -6.746 -22.723 1.00 94.75 85 ALA A O 1
ATOM 698 N N . LYS A 1 86 ? 10.109 -5.891 -21.057 1.00 94.19 86 LYS A N 1
ATOM 699 C CA . LYS A 1 86 ? 11.413 -6.286 -21.623 1.00 94.19 86 LYS A CA 1
ATOM 700 C C . LYS A 1 86 ? 11.692 -7.788 -21.523 1.00 94.19 86 LYS A C 1
ATOM 702 O O . LYS A 1 86 ? 12.495 -8.287 -22.299 1.00 94.19 86 LYS A O 1
ATOM 707 N N . ALA A 1 87 ? 11.034 -8.496 -20.605 1.00 94.62 87 ALA A N 1
ATOM 708 C CA . ALA A 1 87 ? 11.263 -9.917 -20.343 1.00 94.62 87 ALA A CA 1
ATOM 709 C C . ALA A 1 87 ? 10.210 -10.849 -20.971 1.00 94.62 87 ALA A C 1
ATOM 711 O O . ALA A 1 87 ? 10.211 -12.049 -20.694 1.00 94.62 87 ALA A O 1
ATOM 712 N N . VAL A 1 88 ? 9.303 -10.330 -21.810 1.00 94.88 88 VAL A N 1
ATOM 713 C CA . VAL A 1 88 ? 8.207 -11.126 -22.400 1.00 94.88 88 VAL A CA 1
ATOM 714 C C . VAL A 1 88 ? 8.706 -12.305 -23.238 1.00 94.88 88 VAL A C 1
ATOM 716 O O . VAL A 1 88 ? 8.076 -13.360 -23.228 1.00 94.88 88 VAL A O 1
ATOM 719 N N . ASP A 1 89 ? 9.855 -12.154 -23.902 1.00 96.25 89 ASP A N 1
ATOM 720 C CA . ASP A 1 89 ? 10.451 -13.203 -24.736 1.00 96.25 89 ASP A CA 1
ATOM 721 C C . ASP A 1 89 ? 11.134 -14.302 -23.905 1.00 96.25 89 ASP A C 1
ATOM 723 O O . ASP A 1 89 ? 11.298 -15.431 -24.370 1.00 96.25 89 ASP A O 1
ATOM 727 N N . CYS A 1 90 ? 11.550 -13.993 -22.672 1.00 95.75 90 CYS A N 1
ATOM 728 C CA . CYS A 1 90 ? 12.200 -14.946 -21.780 1.00 95.75 90 CYS A CA 1
ATOM 729 C C . CYS A 1 90 ? 12.034 -14.536 -20.313 1.00 95.75 90 CYS A C 1
ATOM 731 O O . CYS A 1 90 ? 12.750 -13.670 -19.809 1.00 95.75 90 CYS A O 1
ATOM 733 N N . ILE A 1 91 ? 11.149 -15.235 -19.596 1.00 93.88 91 ILE A N 1
ATOM 734 C CA . ILE A 1 91 ? 10.850 -14.947 -18.186 1.00 93.88 91 ILE A CA 1
ATOM 735 C C . ILE A 1 91 ? 12.078 -15.031 -17.269 1.00 93.88 91 ILE A C 1
ATOM 737 O O . ILE A 1 91 ? 12.131 -14.313 -16.279 1.00 93.88 91 ILE A O 1
ATOM 741 N N . ALA A 1 92 ? 13.092 -15.838 -17.607 1.00 95.25 92 ALA A N 1
ATOM 742 C CA . ALA A 1 92 ? 14.332 -15.929 -16.827 1.00 95.25 92 ALA A CA 1
ATOM 743 C C . ALA A 1 92 ? 15.097 -14.591 -16.765 1.00 95.25 92 ALA A C 1
ATOM 745 O O . ALA A 1 92 ? 15.902 -14.371 -15.867 1.00 95.25 92 ALA A O 1
ATOM 746 N N . GLN A 1 93 ? 14.824 -13.655 -17.681 1.00 93.75 93 GLN A N 1
ATOM 747 C CA . GLN A 1 93 ? 15.378 -12.300 -17.615 1.00 93.75 93 GLN A CA 1
ATOM 748 C C . GLN A 1 93 ? 14.813 -11.483 -16.439 1.00 93.75 93 GLN A C 1
ATOM 750 O O . GLN A 1 93 ? 15.414 -10.479 -16.057 1.00 93.75 93 GLN A O 1
ATOM 755 N N . MET A 1 94 ? 13.705 -11.918 -15.824 1.00 95.88 94 MET A N 1
ATOM 756 C CA . MET A 1 94 ? 13.145 -11.286 -14.626 1.00 95.88 94 MET A CA 1
ATOM 757 C C . MET A 1 94 ? 13.923 -11.593 -13.347 1.00 95.88 94 M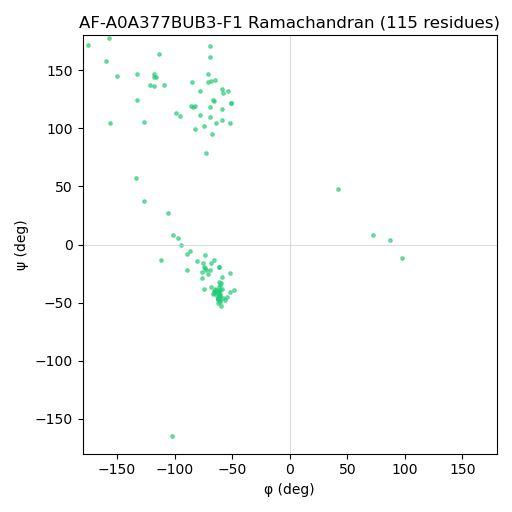ET A C 1
ATOM 759 O O . MET A 1 94 ? 13.750 -10.864 -12.369 1.00 95.88 94 MET A O 1
ATOM 763 N N . ASP A 1 95 ? 14.789 -12.611 -13.335 1.00 94.88 95 ASP A N 1
ATOM 764 C CA . ASP A 1 95 ? 15.496 -13.050 -12.125 1.00 94.88 95 ASP A CA 1
ATOM 765 C C . ASP A 1 95 ? 16.257 -11.896 -11.462 1.00 94.88 95 ASP A C 1
ATOM 767 O O . ASP A 1 95 ? 16.133 -11.670 -10.257 1.00 94.88 95 ASP A O 1
ATOM 771 N N . THR A 1 96 ? 16.975 -11.093 -12.254 1.00 92.81 96 THR A N 1
ATOM 772 C CA . THR A 1 96 ? 17.699 -9.923 -11.739 1.00 92.81 96 THR A CA 1
ATOM 773 C C . THR A 1 96 ? 16.751 -8.866 -11.170 1.00 92.81 96 THR A C 1
ATOM 775 O O . THR A 1 96 ? 17.037 -8.293 -10.120 1.00 92.81 96 THR A O 1
ATOM 778 N N . THR A 1 97 ? 15.610 -8.616 -11.819 1.00 92.88 97 THR A N 1
ATOM 779 C CA . THR A 1 97 ? 14.601 -7.675 -11.315 1.00 92.88 97 THR A CA 1
ATOM 780 C C . THR A 1 97 ? 14.049 -8.143 -9.976 1.00 92.88 97 THR A C 1
ATOM 782 O O . THR A 1 97 ? 14.048 -7.375 -9.017 1.00 92.88 97 THR A O 1
ATOM 785 N N . TRP A 1 98 ? 13.624 -9.400 -9.869 1.00 93.44 98 TRP A N 1
ATOM 786 C CA . TRP A 1 98 ? 13.086 -9.931 -8.619 1.00 93.44 98 TRP A CA 1
ATOM 787 C C . TRP A 1 98 ? 14.124 -9.961 -7.503 1.00 93.44 98 TRP A C 1
ATOM 789 O O . TRP A 1 98 ? 13.793 -9.605 -6.372 1.00 93.44 98 TRP A O 1
ATOM 799 N N . GLN A 1 99 ? 15.375 -10.308 -7.811 1.00 93.50 99 GLN A N 1
ATOM 800 C CA . GLN A 1 99 ? 16.461 -10.261 -6.838 1.00 93.50 99 GLN A CA 1
ATOM 801 C C . GLN A 1 99 ? 16.674 -8.835 -6.309 1.00 93.50 99 GLN A C 1
ATOM 803 O O . GLN A 1 99 ? 16.684 -8.629 -5.098 1.00 93.50 99 GLN A O 1
ATOM 808 N N . GLN A 1 100 ? 16.746 -7.835 -7.193 1.00 90.81 100 GLN A N 1
ATOM 809 C CA . GLN A 1 100 ? 16.873 -6.431 -6.791 1.00 90.81 100 GLN A CA 1
ATOM 810 C C . GLN A 1 100 ? 15.674 -5.955 -5.964 1.00 90.81 100 GLN A C 1
ATOM 812 O O . GLN A 1 100 ? 15.843 -5.222 -4.990 1.00 90.81 100 GLN A O 1
ATOM 817 N N . MET A 1 101 ? 14.454 -6.357 -6.335 1.00 89.94 101 MET A N 1
ATOM 818 C CA . MET A 1 101 ? 13.255 -6.042 -5.556 1.00 89.94 101 MET A CA 1
ATOM 819 C C . MET A 1 101 ? 13.342 -6.649 -4.154 1.00 89.94 101 MET A C 1
ATOM 821 O O . MET A 1 101 ? 13.084 -5.952 -3.176 1.00 89.94 101 MET A O 1
ATOM 825 N N . ALA A 1 102 ? 13.732 -7.922 -4.053 1.00 88.62 102 ALA A N 1
ATOM 826 C CA . ALA A 1 102 ? 13.885 -8.612 -2.781 1.00 88.62 102 ALA A CA 1
ATOM 827 C C . ALA A 1 102 ? 14.931 -7.920 -1.902 1.00 88.62 102 ALA A C 1
ATOM 829 O O . ALA A 1 102 ? 14.624 -7.601 -0.760 1.00 88.62 102 ALA A O 1
ATOM 830 N N . GLU A 1 103 ? 16.116 -7.619 -2.440 1.00 89.50 103 GLU A N 1
ATOM 831 C CA . GLU A 1 103 ? 17.202 -6.921 -1.739 1.00 89.50 103 GLU A CA 1
ATOM 832 C C . GLU A 1 103 ? 16.764 -5.550 -1.210 1.00 89.50 103 GLU A C 1
ATOM 834 O O . GLU A 1 103 ? 16.981 -5.240 -0.041 1.00 89.50 103 GLU A O 1
ATOM 839 N N . LYS A 1 104 ? 16.074 -4.741 -2.023 1.00 86.00 104 LYS A N 1
ATOM 840 C CA . LYS A 1 104 ? 15.587 -3.415 -1.601 1.00 86.00 104 LYS A CA 1
ATOM 841 C C . LYS A 1 104 ? 14.467 -3.468 -0.560 1.00 86.00 104 LYS A C 1
ATOM 843 O O . LYS A 1 104 ? 14.232 -2.480 0.137 1.00 86.00 104 LYS A O 1
ATOM 848 N N . LEU A 1 105 ? 13.764 -4.594 -0.472 1.00 79.00 105 LEU A N 1
ATOM 849 C CA . LEU A 1 105 ? 12.736 -4.853 0.533 1.00 79.00 105 LEU A CA 1
ATOM 850 C C . LEU A 1 105 ? 13.292 -5.609 1.754 1.00 79.00 105 LEU A C 1
ATOM 852 O O . LEU A 1 105 ? 12.553 -5.852 2.710 1.00 79.00 105 LEU A O 1
ATOM 856 N N . GLN A 1 106 ? 14.583 -5.956 1.784 1.00 79.69 106 GLN A N 1
ATOM 857 C CA . GLN A 1 106 ? 15.209 -6.480 2.999 1.00 79.69 106 GLN A CA 1
ATOM 858 C C . GLN A 1 106 ? 15.219 -5.403 4.091 1.00 79.69 106 GLN A C 1
ATOM 860 O O . GLN A 1 106 ? 15.393 -4.214 3.830 1.00 79.69 106 GLN A O 1
ATOM 865 N N . GLY A 1 107 ? 14.983 -5.812 5.340 1.00 68.19 107 GLY A N 1
ATOM 866 C CA . GLY A 1 107 ? 14.888 -4.881 6.472 1.00 68.19 107 GLY A CA 1
ATOM 867 C C . GLY A 1 107 ? 13.606 -4.042 6.495 1.00 68.19 107 GLY A C 1
ATOM 868 O O . GLY A 1 107 ? 13.478 -3.146 7.328 1.00 68.19 107 GLY A O 1
ATOM 869 N N . PHE A 1 108 ? 12.639 -4.332 5.619 1.00 65.44 108 PHE A N 1
ATOM 870 C CA . PHE A 1 108 ? 11.308 -3.740 5.661 1.00 65.44 108 PHE A CA 1
ATOM 871 C C . PHE A 1 108 ? 10.510 -4.325 6.838 1.00 65.44 108 PHE A C 1
ATOM 873 O O . PHE A 1 108 ? 9.706 -5.246 6.689 1.00 65.44 108 PHE A O 1
ATOM 880 N N . GLN A 1 109 ? 10.773 -3.833 8.047 1.00 53.78 109 GLN A N 1
ATOM 881 C CA . GLN A 1 109 ? 9.996 -4.185 9.228 1.00 53.78 109 GLN A CA 1
ATOM 882 C C . GLN A 1 109 ? 8.766 -3.276 9.266 1.00 53.78 109 GLN A C 1
ATOM 884 O O . GLN A 1 109 ? 8.894 -2.053 9.324 1.00 53.78 109 GLN A O 1
ATOM 889 N N . ARG A 1 110 ? 7.566 -3.869 9.190 1.00 55.50 110 ARG A N 1
ATOM 890 C CA . ARG A 1 110 ? 6.313 -3.150 9.450 1.00 55.50 110 ARG A CA 1
ATOM 891 C C . ARG A 1 110 ? 6.467 -2.444 10.794 1.00 55.50 110 ARG A C 1
ATOM 893 O O . ARG A 1 110 ? 6.714 -3.108 11.798 1.00 55.50 110 ARG A O 1
ATOM 900 N N . VAL A 1 111 ? 6.317 -1.122 10.819 1.00 48.94 111 VAL A N 1
ATOM 901 C CA . VAL A 1 111 ? 6.007 -0.441 12.073 1.00 48.94 111 VAL A CA 1
ATOM 902 C C . VAL A 1 111 ? 4.596 -0.898 12.413 1.00 48.94 111 VAL A C 1
ATOM 904 O O . VAL A 1 111 ? 3.620 -0.383 11.871 1.00 48.94 111 VAL A O 1
ATOM 907 N N . GLU A 1 112 ? 4.476 -1.938 13.237 1.00 49.88 112 GLU A N 1
ATOM 908 C CA . GLU A 1 112 ? 3.233 -2.171 13.955 1.00 49.88 112 GLU A CA 1
ATOM 909 C C . GLU A 1 112 ? 3.005 -0.907 14.776 1.00 49.88 112 GLU A C 1
ATOM 911 O O . GLU A 1 112 ? 3.754 -0.617 15.711 1.00 49.88 112 GLU A O 1
ATOM 916 N N . LEU A 1 113 ? 2.031 -0.092 14.360 1.00 49.62 113 LEU A N 1
ATOM 917 C CA . LEU A 1 113 ? 1.548 0.996 15.197 1.00 49.62 113 LEU A CA 1
ATOM 918 C C . LEU A 1 113 ? 1.241 0.360 16.556 1.00 49.62 113 LEU A C 1
ATOM 920 O O . LEU A 1 113 ? 0.456 -0.597 16.579 1.00 49.62 113 LEU A O 1
ATOM 924 N N . PRO A 1 114 ? 1.869 0.814 17.658 1.00 41.03 114 PRO A N 1
ATOM 925 C CA . PRO A 1 114 ? 1.586 0.235 18.954 1.00 41.03 114 PRO A CA 1
ATOM 926 C C . PRO A 1 114 ? 0.077 0.303 19.157 1.00 41.03 114 PRO A C 1
ATOM 928 O O . PRO A 1 114 ? -0.542 1.335 18.875 1.00 41.03 114 PRO A O 1
ATOM 931 N N . LEU A 1 115 ? -0.521 -0.815 19.581 1.00 41.56 115 LEU A N 1
ATOM 932 C CA . LEU A 1 115 ? -1.882 -0.805 20.092 1.00 41.56 115 LEU A CA 1
ATOM 933 C C . LEU A 1 115 ? -1.914 0.276 21.174 1.00 41.56 115 LEU A C 1
ATOM 935 O O . LEU A 1 115 ? -1.368 0.091 22.259 1.00 41.56 115 LEU A O 1
ATOM 939 N N . VAL A 1 116 ? -2.507 1.424 20.857 1.00 35.16 116 VAL A N 1
ATOM 940 C CA . VAL A 1 116 ? -2.968 2.343 21.887 1.00 35.16 116 VAL A CA 1
ATOM 941 C C . VAL A 1 116 ? -4.049 1.557 22.623 1.00 35.16 116 VAL A C 1
ATOM 943 O O . VAL A 1 116 ? -5.092 1.253 22.040 1.00 35.16 116 VAL A O 1
ATOM 946 N N . ALA A 1 117 ? -3.685 1.092 23.819 1.00 34.84 117 ALA A N 1
ATOM 947 C CA . ALA A 1 117 ? -4.558 0.404 24.762 1.00 34.84 117 ALA A CA 1
ATOM 948 C C . ALA A 1 117 ? -5.698 1.318 25.223 1.00 34.84 117 ALA A C 1
ATOM 950 O O . ALA A 1 117 ? -5.473 2.550 25.290 1.00 34.84 117 ALA A O 1
#

Secondary structure (DSSP, 8-state):
--------EEEETTGGGS-HHHHHHHHHHHHHHHHHHHHH-GGG----PPPEEEE--TT--SS--GGGGTT-SEE--TTHHHHHHHTTT-GGGGHHHHHHHHHHTTT----------

Sequence (117 aa):
MGPRLWIDGFRVDTAKHVELPAWQQLKTEASAALREWKKANPDKALDDKPFWMTGEAWGHGVMQSDYYRHGFDAMINFDYQEQAAKAVDCIAQMDTTWQQMAEKLQGFQRVELPLVA